Protein AF-A0A3M1ELR9-F1 (afdb_monomer_lite)

Sequence (101 aa):
MSNRRILIVLALLLMLGLLAACGGGAQPTPTSPPQATEAPAQPPAGFVCDDPIGCVDIGPDEPIRIGYALVISGPNETLGVDSRRGIEIAIDDRPEVLGHK

Secondary structure (DSSP, 8-state):
-HHHHHHHHHHHHHHHHHTTSSS-PPPPP--PPPP------PPPPPP----TT------TT-----------SSTTHHHHHHHHHHHHHHHHH---BTTB-

Structure (mmCIF, N/CA/C/O backbone):
data_AF-A0A3M1ELR9-F1
#
_entry.id   AF-A0A3M1ELR9-F1
#
loop_
_atom_site.group_PDB
_atom_site.id
_atom_site.type_symbol
_atom_site.label_atom_id
_atom_site.label_alt_id
_atom_site.label_comp_id
_atom_site.label_asym_id
_atom_site.label_entity_id
_atom_site.label_seq_id
_atom_site.pdbx_PDB_ins_code
_atom_site.Cartn_x
_atom_site.Cartn_y
_atom_site.Cartn_z
_atom_site.occupancy
_atom_site.B_iso_or_equiv
_atom_site.auth_seq_id
_atom_site.auth_comp_id
_atom_site.auth_asym_id
_atom_site.auth_atom_id
_atom_site.pdbx_PDB_model_num
ATOM 1 N N . MET A 1 1 ? 19.942 -52.850 -32.908 1.00 54.66 1 MET A N 1
ATOM 2 C CA . MET A 1 1 ? 18.812 -52.971 -31.950 1.00 54.66 1 MET A CA 1
ATOM 3 C C . MET A 1 1 ? 19.186 -52.627 -30.503 1.00 54.66 1 MET A C 1
ATOM 5 O O . MET A 1 1 ? 18.306 -52.140 -29.804 1.00 54.66 1 MET A O 1
ATOM 9 N N . SER A 1 2 ? 20.443 -52.794 -30.055 1.00 60.91 2 SER A N 1
ATOM 10 C CA . SER A 1 2 ? 20.861 -52.400 -28.691 1.00 60.91 2 SER A CA 1
ATOM 11 C C . SER A 1 2 ? 20.836 -50.893 -28.432 1.00 60.91 2 SER A C 1
ATOM 13 O O . SER A 1 2 ? 20.287 -50.498 -27.416 1.00 60.91 2 SER A O 1
ATOM 15 N N . ASN A 1 3 ? 21.308 -50.034 -29.345 1.00 59.53 3 ASN A N 1
ATOM 16 C CA . ASN A 1 3 ? 21.384 -48.586 -29.060 1.00 59.53 3 ASN A CA 1
ATOM 17 C C . ASN A 1 3 ? 20.015 -47.924 -28.863 1.00 59.53 3 ASN A C 1
ATOM 19 O O . ASN A 1 3 ? 19.858 -47.094 -27.978 1.00 59.53 3 ASN A O 1
ATOM 23 N N . ARG A 1 4 ? 18.993 -48.332 -29.627 1.00 72.12 4 ARG A N 1
ATOM 24 C CA . ARG A 1 4 ? 17.626 -47.812 -29.460 1.00 72.12 4 ARG A CA 1
ATOM 25 C C . ARG A 1 4 ? 16.992 -48.294 -28.151 1.00 72.12 4 ARG A C 1
ATOM 27 O O . ARG A 1 4 ? 16.268 -47.538 -27.522 1.00 72.12 4 ARG A O 1
ATOM 34 N N . ARG A 1 5 ? 17.305 -49.522 -27.716 1.00 78.31 5 ARG A N 1
ATOM 35 C CA . ARG A 1 5 ? 16.876 -50.057 -26.413 1.00 78.31 5 ARG A CA 1
ATOM 36 C C . ARG A 1 5 ? 17.601 -49.362 -25.256 1.00 78.31 5 ARG A C 1
ATOM 38 O O . ARG A 1 5 ? 16.952 -49.009 -24.285 1.00 78.31 5 ARG A O 1
ATOM 45 N N . ILE A 1 6 ? 18.899 -49.088 -25.399 1.00 83.44 6 ILE A N 1
ATOM 46 C CA . ILE A 1 6 ? 19.709 -48.344 -24.421 1.00 83.44 6 ILE A CA 1
ATOM 47 C C . ILE A 1 6 ? 19.191 -46.910 -24.263 1.00 83.44 6 ILE A C 1
ATOM 49 O O . ILE A 1 6 ? 19.014 -46.458 -23.139 1.00 83.44 6 ILE A O 1
ATOM 53 N N . LEU A 1 7 ? 18.867 -46.223 -25.365 1.00 82.94 7 LEU A N 1
ATOM 54 C CA . LEU A 1 7 ? 18.293 -44.871 -25.328 1.00 82.94 7 LEU A CA 1
ATOM 55 C C . LEU A 1 7 ? 16.917 -44.835 -24.646 1.00 82.94 7 LEU A C 1
ATOM 57 O O . LEU A 1 7 ? 16.642 -43.918 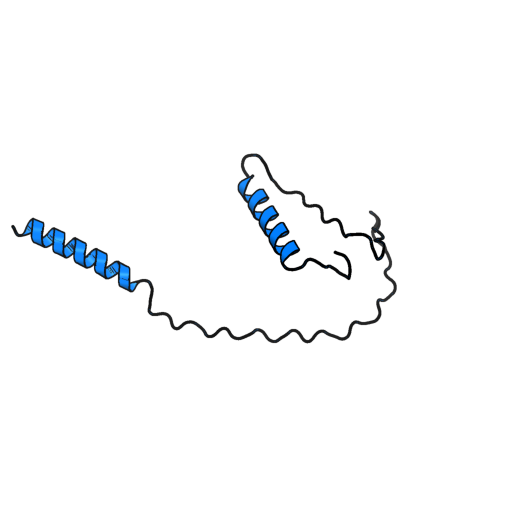-23.881 1.00 82.94 7 LEU A O 1
ATOM 61 N N . ILE A 1 8 ? 16.075 -45.848 -24.873 1.00 87.25 8 ILE A N 1
ATOM 62 C CA . ILE A 1 8 ? 14.765 -45.962 -24.213 1.00 87.25 8 ILE A CA 1
ATOM 63 C C . ILE A 1 8 ? 14.930 -46.227 -22.708 1.00 87.25 8 ILE A C 1
ATOM 65 O O . ILE A 1 8 ? 14.234 -45.611 -21.907 1.00 87.25 8 ILE A O 1
ATOM 69 N N . VAL A 1 9 ? 15.874 -47.087 -22.311 1.00 86.38 9 VAL A N 1
ATOM 70 C CA . VAL A 1 9 ? 16.170 -47.363 -20.893 1.00 86.38 9 VAL A CA 1
ATOM 71 C C . VAL A 1 9 ? 16.744 -46.126 -20.192 1.00 86.38 9 VAL A C 1
ATOM 73 O O . VAL A 1 9 ? 16.319 -45.814 -19.084 1.00 86.38 9 VAL A O 1
ATOM 76 N N . LEU A 1 10 ? 17.639 -45.375 -20.844 1.00 87.31 10 LEU A N 1
ATOM 77 C CA . LEU A 1 10 ? 18.169 -44.107 -20.324 1.00 87.31 10 LEU A CA 1
ATOM 78 C C . LEU A 1 10 ? 17.074 -43.050 -20.145 1.00 87.31 10 LEU A C 1
ATOM 80 O O . LEU A 1 10 ? 17.029 -42.398 -19.105 1.00 87.31 10 LEU A O 1
ATOM 84 N N . ALA A 1 11 ? 16.167 -42.912 -21.116 1.00 87.75 11 ALA A N 1
ATOM 85 C CA . ALA A 1 11 ? 15.042 -41.983 -21.022 1.00 87.75 11 ALA A CA 1
ATOM 86 C C . ALA A 1 11 ? 14.065 -42.365 -19.895 1.00 87.75 11 ALA A C 1
ATOM 88 O O . ALA A 1 11 ? 13.606 -41.492 -19.161 1.00 87.75 11 ALA A O 1
ATOM 89 N N . LEU A 1 12 ? 13.790 -43.663 -19.718 1.00 87.00 12 LEU A N 1
ATOM 90 C CA . LEU A 1 12 ? 12.949 -44.173 -18.629 1.00 87.00 12 LEU A CA 1
ATOM 91 C C . LEU A 1 12 ? 13.585 -43.949 -17.251 1.00 87.00 12 LEU A C 1
ATOM 93 O O . LEU A 1 12 ? 12.885 -43.535 -16.332 1.00 87.00 12 LEU A O 1
ATOM 97 N N . LEU A 1 13 ? 14.897 -44.163 -17.109 1.00 83.75 13 LEU A N 1
ATOM 98 C CA . LEU A 1 13 ? 15.622 -43.914 -15.856 1.00 83.75 13 LEU A CA 1
ATOM 99 C C . LEU A 1 13 ? 15.656 -42.423 -15.490 1.00 83.75 13 LEU A C 1
ATOM 101 O O . LEU A 1 13 ? 15.478 -42.081 -14.323 1.00 83.75 13 LEU A O 1
ATOM 105 N N . LEU A 1 14 ? 15.819 -41.537 -16.479 1.00 83.38 14 LEU A N 1
ATOM 106 C CA . LEU A 1 14 ? 15.729 -40.086 -16.283 1.00 83.38 14 LEU A CA 1
ATOM 107 C C . LEU A 1 14 ? 14.331 -39.666 -15.812 1.00 83.38 14 LEU A C 1
ATOM 109 O O . LEU A 1 14 ? 14.215 -38.947 -14.827 1.00 83.38 14 LEU A O 1
ATOM 113 N N . MET A 1 15 ? 13.273 -40.169 -16.453 1.00 78.75 15 MET A N 1
ATOM 114 C CA . MET A 1 15 ? 11.885 -39.899 -16.051 1.00 78.75 15 MET A CA 1
ATOM 115 C C . MET A 1 15 ? 11.571 -40.398 -14.631 1.00 78.75 15 MET A C 1
ATOM 117 O O . MET A 1 15 ? 10.927 -39.692 -13.859 1.00 78.75 15 MET A O 1
ATOM 121 N N . LEU A 1 16 ? 12.057 -41.588 -14.259 1.00 73.75 16 LEU A N 1
ATOM 122 C CA . LEU A 1 16 ? 11.835 -42.158 -12.925 1.00 73.75 16 LEU A CA 1
ATOM 123 C C . LEU A 1 16 ? 12.582 -41.383 -11.824 1.00 73.75 16 LEU A C 1
ATOM 125 O O . LEU A 1 16 ? 12.091 -41.290 -10.701 1.00 73.75 16 LEU A O 1
ATOM 129 N N . GLY A 1 17 ? 13.738 -40.793 -12.148 1.00 69.88 17 GLY A N 1
ATOM 130 C CA . GLY A 1 17 ? 14.509 -39.953 -11.228 1.00 69.88 17 GLY A CA 1
ATOM 131 C C . GLY A 1 17 ? 13.830 -38.623 -10.879 1.00 69.88 17 GLY A C 1
ATOM 132 O O . GLY A 1 17 ? 13.976 -38.150 -9.753 1.00 69.88 17 GLY A O 1
ATOM 133 N N . LEU A 1 18 ? 13.039 -38.042 -11.792 1.00 65.69 18 LEU A N 1
ATOM 134 C CA . LEU A 1 18 ? 12.328 -36.783 -11.531 1.00 65.69 18 LEU A CA 1
ATOM 135 C C . LEU A 1 18 ? 11.165 -36.933 -10.531 1.00 65.69 18 LEU A C 1
ATOM 137 O O . LEU A 1 18 ? 10.832 -35.961 -9.857 1.00 65.69 18 LEU A O 1
ATOM 141 N N . LEU A 1 19 ? 10.576 -38.127 -10.375 1.00 58.88 19 LEU A N 1
ATOM 142 C CA . LEU A 1 19 ? 9.481 -38.351 -9.414 1.00 58.88 19 LEU A CA 1
ATOM 143 C C . LEU A 1 19 ? 9.952 -38.480 -7.952 1.00 58.88 19 LEU A C 1
ATOM 145 O O . LEU A 1 19 ? 9.133 -38.376 -7.043 1.00 58.88 19 LEU A O 1
ATOM 149 N N . ALA A 1 20 ? 11.249 -38.681 -7.699 1.00 56.72 20 ALA A N 1
ATOM 150 C CA . ALA A 1 20 ? 11.783 -38.852 -6.343 1.00 56.72 20 ALA A CA 1
ATOM 151 C C . ALA A 1 20 ? 12.153 -37.527 -5.641 1.00 56.72 20 ALA A C 1
ATOM 153 O O . ALA A 1 20 ? 12.491 -37.536 -4.458 1.00 56.72 20 ALA A O 1
ATOM 154 N N . ALA A 1 21 ? 12.094 -36.388 -6.342 1.00 57.00 21 ALA A N 1
ATOM 155 C CA . ALA A 1 21 ? 12.562 -35.098 -5.822 1.00 57.00 21 ALA A CA 1
ATOM 156 C C . ALA A 1 21 ? 11.492 -34.276 -5.072 1.00 57.00 21 ALA A C 1
ATOM 158 O O . ALA A 1 21 ? 11.821 -33.257 -4.469 1.00 57.00 21 ALA A O 1
ATOM 159 N N . CYS A 1 22 ? 10.226 -34.704 -5.054 1.00 60.75 22 CYS A N 1
ATOM 160 C CA . CYS A 1 22 ? 9.167 -34.070 -4.261 1.00 60.75 22 CYS A CA 1
ATOM 161 C C . CYS A 1 22 ? 8.253 -35.138 -3.655 1.00 60.75 22 CYS A C 1
ATOM 163 O O . CYS A 1 22 ? 7.338 -35.610 -4.320 1.00 60.75 22 CYS A O 1
ATOM 165 N N . GLY A 1 23 ? 8.475 -35.528 -2.395 1.00 59.97 23 GLY A N 1
ATOM 166 C CA . GLY A 1 23 ? 7.485 -36.377 -1.718 1.00 59.97 23 GLY A CA 1
ATOM 167 C C . GLY A 1 23 ? 7.827 -36.998 -0.364 1.00 59.97 23 GLY A C 1
ATOM 168 O O . GLY A 1 23 ? 7.015 -37.765 0.134 1.00 59.97 23 GLY A O 1
ATOM 169 N N . GLY A 1 24 ? 8.986 -36.714 0.243 1.00 56.28 24 GLY A N 1
ATOM 170 C CA . GLY A 1 24 ? 9.425 -37.401 1.473 1.00 56.28 24 GLY A CA 1
ATOM 171 C C . GLY A 1 24 ? 9.744 -36.511 2.675 1.00 56.28 24 GLY A C 1
ATOM 172 O O . GLY A 1 24 ? 10.351 -36.990 3.628 1.00 56.28 24 GLY A O 1
ATOM 173 N N . GLY A 1 25 ? 9.397 -35.224 2.642 1.00 55.41 25 GLY A N 1
ATOM 174 C CA . GLY A 1 25 ? 9.563 -34.344 3.798 1.00 55.41 25 GLY A CA 1
ATOM 175 C C . GLY A 1 25 ? 8.345 -34.447 4.705 1.00 55.41 25 GLY A C 1
ATOM 176 O O . GLY A 1 25 ? 7.246 -34.107 4.277 1.00 55.41 25 GLY A O 1
ATOM 177 N N . ALA A 1 26 ? 8.526 -34.907 5.944 1.00 59.91 26 ALA A N 1
ATOM 178 C CA . ALA A 1 26 ? 7.517 -34.735 6.981 1.00 59.91 26 ALA A CA 1
ATOM 179 C C . ALA A 1 26 ? 7.158 -33.247 7.049 1.00 59.91 26 ALA A C 1
ATOM 181 O O . ALA A 1 26 ? 8.023 -32.405 7.294 1.00 59.91 26 ALA A O 1
ATOM 182 N N . GLN A 1 27 ? 5.897 -32.930 6.770 1.00 58.00 27 GLN A N 1
ATOM 183 C CA . GLN A 1 27 ? 5.394 -31.571 6.853 1.00 58.00 27 GLN A CA 1
ATOM 184 C C . GLN A 1 27 ? 5.521 -31.136 8.319 1.00 58.00 27 GLN A C 1
ATOM 186 O O . GLN A 1 27 ? 4.924 -31.792 9.177 1.00 58.00 27 GLN A O 1
ATOM 191 N N . PRO A 1 28 ? 6.325 -30.107 8.647 1.00 64.25 28 PRO A N 1
ATOM 192 C CA . PRO A 1 28 ? 6.377 -29.613 10.010 1.00 64.25 28 PRO A CA 1
ATOM 193 C C . PRO A 1 28 ? 4.968 -29.159 10.379 1.00 64.25 28 PRO A C 1
ATOM 195 O O . PRO A 1 28 ? 4.360 -28.345 9.682 1.00 64.25 28 PRO A O 1
ATOM 198 N N . THR A 1 29 ? 4.424 -29.743 11.443 1.00 64.62 29 THR A N 1
ATOM 199 C CA . THR A 1 29 ? 3.160 -29.313 12.029 1.00 64.62 29 THR A CA 1
ATOM 200 C C . THR A 1 29 ? 3.288 -27.818 12.319 1.00 64.62 29 THR A C 1
ATOM 202 O O . THR A 1 29 ? 4.235 -27.436 13.012 1.00 64.62 29 THR A O 1
ATOM 205 N N . PRO A 1 30 ? 2.409 -26.954 11.785 1.00 65.62 30 PRO A N 1
ATOM 206 C CA . PRO A 1 30 ? 2.476 -25.534 12.077 1.00 65.62 30 PRO A CA 1
ATOM 207 C C . PRO A 1 30 ? 2.230 -25.338 13.575 1.00 65.62 30 PRO A C 1
ATOM 209 O O . PRO A 1 30 ? 1.111 -25.480 14.065 1.00 65.62 30 PRO A O 1
ATOM 212 N N . THR A 1 31 ? 3.297 -25.047 14.318 1.00 71.62 31 THR A N 1
ATOM 213 C CA . THR A 1 31 ? 3.194 -24.537 15.682 1.00 71.62 31 THR A CA 1
ATOM 214 C C . THR A 1 31 ? 2.550 -23.167 15.579 1.00 71.62 31 THR A C 1
ATOM 216 O O . THR A 1 31 ? 3.150 -22.237 15.040 1.00 71.62 31 THR A O 1
ATOM 219 N N . SER A 1 32 ? 1.312 -23.051 16.058 1.00 74.31 32 SER A N 1
ATOM 220 C CA . SER A 1 32 ? 0.642 -21.760 16.163 1.00 74.31 32 SER A CA 1
ATOM 221 C C . SER A 1 32 ? 1.523 -20.830 17.009 1.00 74.31 32 SER A C 1
ATOM 223 O O . SER A 1 32 ? 1.892 -21.222 18.122 1.00 74.31 32 SER A O 1
ATOM 225 N N . PRO A 1 33 ? 1.885 -19.630 16.517 1.00 75.12 33 PRO A N 1
ATOM 226 C CA . PRO A 1 33 ? 2.563 -18.637 17.335 1.00 75.12 33 PRO A CA 1
ATOM 227 C C . PRO A 1 33 ? 1.746 -18.386 18.608 1.00 75.12 33 PRO A C 1
ATOM 229 O O . PRO A 1 33 ? 0.510 -18.421 18.540 1.00 75.12 33 PRO A O 1
ATOM 232 N N . PRO A 1 34 ? 2.393 -18.140 19.761 1.00 70.00 34 PRO A N 1
ATOM 233 C CA . PRO A 1 34 ? 1.675 -17.674 20.936 1.00 70.00 34 PRO A CA 1
ATOM 234 C C . PRO A 1 34 ? 0.863 -16.438 20.542 1.00 70.00 34 PRO A C 1
ATOM 236 O O . PRO A 1 34 ? 1.401 -15.492 19.964 1.00 70.00 34 PRO A O 1
ATOM 239 N N . GLN A 1 35 ? -0.444 -16.481 20.805 1.00 64.81 35 GLN A N 1
ATOM 240 C CA . GLN A 1 35 ? -1.307 -15.321 20.634 1.00 64.81 35 GLN A CA 1
ATOM 241 C C . GLN A 1 35 ? -0.714 -14.186 21.464 1.00 64.81 35 GLN A C 1
ATOM 243 O O . GLN A 1 35 ? -0.438 -14.361 22.653 1.00 64.81 35 GLN A O 1
ATOM 248 N N . ALA A 1 36 ? -0.464 -13.047 20.820 1.00 69.94 36 ALA A N 1
ATOM 249 C CA . ALA A 1 36 ? -0.061 -11.849 21.525 1.00 69.94 36 ALA A CA 1
ATOM 250 C C . ALA A 1 36 ? -1.203 -11.476 22.474 1.00 69.94 36 ALA A C 1
ATOM 252 O O . ALA A 1 36 ? -2.281 -11.086 22.030 1.00 69.94 36 ALA A O 1
ATOM 253 N N . THR A 1 37 ? -0.982 -11.653 23.775 1.00 70.94 37 THR A N 1
ATOM 254 C CA . THR A 1 37 ? -1.858 -11.097 24.801 1.00 70.94 37 THR A CA 1
ATOM 255 C C . THR A 1 37 ? -1.828 -9.587 24.635 1.00 70.94 37 THR A C 1
ATOM 257 O O . THR A 1 37 ? -0.804 -8.952 24.887 1.00 70.94 37 THR A O 1
ATOM 260 N N . GLU A 1 38 ? -2.935 -9.027 24.160 1.00 65.38 38 GLU A N 1
ATOM 261 C CA . GLU A 1 38 ? -3.105 -7.590 24.009 1.00 65.38 38 GLU A CA 1
ATOM 262 C C . GLU A 1 38 ? -3.021 -6.953 25.402 1.00 65.38 38 GLU A C 1
ATOM 264 O O . GLU A 1 38 ? -3.799 -7.269 26.308 1.00 65.38 38 GLU A O 1
ATOM 269 N N . ALA A 1 39 ? -1.990 -6.133 25.610 1.00 75.50 39 ALA A N 1
ATOM 270 C CA . ALA A 1 39 ? -1.821 -5.404 26.854 1.00 75.50 39 ALA A CA 1
ATOM 271 C C . ALA A 1 39 ? -2.993 -4.419 27.017 1.00 75.50 39 ALA A C 1
ATOM 273 O O . ALA A 1 39 ? -3.445 -3.860 26.015 1.00 75.50 39 ALA A O 1
ATOM 274 N N . PRO A 1 40 ? -3.481 -4.175 28.249 1.00 61.16 40 PRO A N 1
ATOM 275 C CA . PRO A 1 40 ? -4.543 -3.207 28.480 1.00 61.16 40 PRO A CA 1
ATOM 276 C C . PRO A 1 40 ? -4.170 -1.86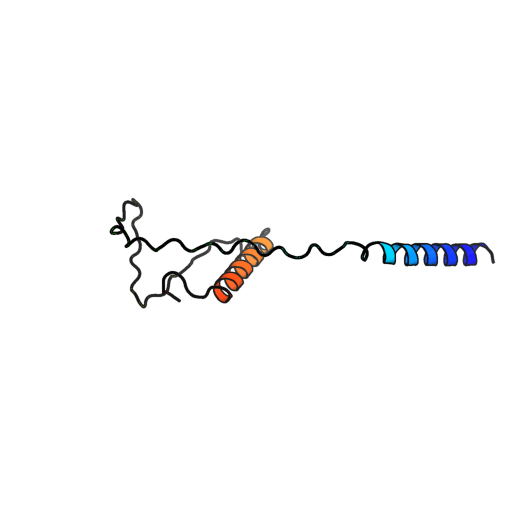7 27.848 1.00 61.16 40 PRO A C 1
ATOM 278 O O . PRO A 1 40 ? -3.119 -1.308 28.171 1.00 61.16 40 PRO A O 1
ATOM 281 N N . ALA A 1 41 ? -5.024 -1.368 26.954 1.00 64.56 41 ALA A N 1
ATOM 282 C CA . ALA A 1 41 ? -4.864 -0.051 26.363 1.00 64.56 41 ALA A CA 1
ATOM 283 C C . ALA A 1 41 ? -4.796 0.982 27.497 1.00 64.56 41 ALA A C 1
ATOM 285 O O . ALA A 1 41 ? -5.780 1.215 28.206 1.00 64.56 41 ALA A O 1
ATOM 286 N N . GLN A 1 42 ? -3.615 1.563 27.718 1.00 63.84 42 GLN A N 1
ATOM 287 C CA . GLN A 1 42 ? -3.494 2.707 28.610 1.00 63.84 42 GLN A CA 1
ATOM 288 C C . GLN A 1 42 ? -4.313 3.856 28.010 1.00 63.84 42 GLN A C 1
ATOM 290 O O . GLN A 1 42 ? -4.247 4.060 26.794 1.00 63.84 42 GLN A O 1
ATOM 295 N N . PRO A 1 43 ? -5.078 4.605 28.828 1.00 58.25 43 PRO A N 1
ATOM 296 C CA . PRO A 1 43 ? -5.742 5.815 28.364 1.00 58.25 43 PRO A CA 1
ATOM 297 C C . PRO A 1 43 ? -4.703 6.679 27.651 1.00 58.25 43 PRO A C 1
ATOM 299 O O . PRO A 1 43 ? -3.613 6.854 28.212 1.00 58.25 43 PRO A O 1
ATOM 302 N N . PRO A 1 44 ? -4.985 7.175 26.435 1.00 63.88 44 PRO A N 1
ATOM 303 C CA . PRO A 1 44 ? -4.005 7.955 25.707 1.00 63.88 44 PRO A CA 1
ATOM 304 C C . PRO A 1 44 ? -3.602 9.134 26.590 1.00 63.88 44 PRO A C 1
ATOM 306 O O . PRO A 1 44 ? -4.439 9.946 26.992 1.00 63.88 44 PRO A O 1
ATOM 309 N N . ALA A 1 45 ? -2.311 9.215 26.922 1.00 70.44 45 ALA A N 1
ATOM 310 C CA . ALA A 1 45 ? -1.734 10.498 27.277 1.00 70.44 45 ALA A CA 1
ATOM 311 C C . ALA A 1 45 ? -2.108 11.455 26.138 1.00 70.44 45 ALA A C 1
ATOM 313 O O . ALA A 1 45 ? -2.045 11.052 24.975 1.00 70.44 45 ALA A O 1
ATOM 314 N N . GLY A 1 46 ? -2.579 12.664 26.460 1.00 73.25 46 GLY A N 1
ATOM 315 C CA . GLY A 1 46 ? -3.000 13.620 25.436 1.00 73.25 46 GLY A CA 1
ATOM 316 C C . GLY A 1 46 ? -1.926 13.720 24.355 1.00 73.25 46 GLY A C 1
ATOM 317 O O . GLY A 1 46 ? -0.765 13.966 24.676 1.00 73.25 46 GLY A O 1
ATOM 318 N N . PHE A 1 47 ? -2.295 13.436 23.106 1.00 82.94 47 PHE A N 1
ATOM 319 C CA . PHE A 1 47 ? -1.362 13.491 21.988 1.00 82.94 47 PHE A CA 1
ATOM 320 C C . PHE A 1 47 ? -0.848 14.928 21.851 1.00 82.94 47 PHE A C 1
ATOM 322 O O . PHE A 1 47 ? -1.644 15.863 21.752 1.00 82.94 47 PHE A O 1
ATOM 329 N N . VAL A 1 48 ? 0.473 15.104 21.876 1.00 89.44 48 VAL A N 1
ATOM 330 C CA . VAL A 1 48 ? 1.125 16.392 21.628 1.00 89.44 48 VAL A CA 1
ATOM 331 C C . VAL A 1 48 ? 1.781 16.316 20.257 1.00 89.44 48 VAL A C 1
ATOM 333 O O . VAL A 1 48 ? 2.595 15.432 20.000 1.00 89.44 48 VAL A O 1
ATOM 336 N N . CYS A 1 49 ? 1.404 17.234 19.370 1.00 90.12 49 CYS A N 1
ATOM 337 C CA . CYS A 1 49 ? 2.044 17.367 18.073 1.00 90.12 49 CYS A CA 1
ATOM 338 C C . CYS A 1 49 ? 3.303 18.234 18.195 1.00 90.12 49 CYS A C 1
ATOM 340 O O . CYS A 1 49 ? 3.213 19.459 18.158 1.00 90.12 49 CYS A O 1
ATOM 342 N N . ASP A 1 50 ? 4.466 17.598 18.319 1.00 94.12 50 ASP A N 1
ATOM 343 C CA . ASP A 1 50 ? 5.766 18.285 18.369 1.00 94.12 50 ASP A CA 1
ATOM 344 C C . ASP A 1 50 ? 6.499 18.293 17.008 1.00 94.12 50 ASP A C 1
ATOM 346 O O . ASP A 1 50 ? 7.660 18.697 16.925 1.00 94.12 50 ASP A O 1
ATOM 350 N N . ASP A 1 51 ? 5.852 17.833 15.930 1.00 92.62 51 ASP A N 1
ATOM 351 C CA . ASP A 1 51 ? 6.477 17.732 14.607 1.00 92.62 51 ASP A CA 1
ATOM 352 C C . ASP A 1 51 ? 6.586 19.116 13.924 1.00 92.62 51 ASP A C 1
ATOM 354 O O . ASP A 1 51 ? 5.562 19.775 13.719 1.00 92.62 51 ASP A O 1
ATOM 358 N N . PRO A 1 52 ? 7.791 19.568 13.511 1.00 95.25 52 PRO A N 1
ATOM 359 C CA . PRO A 1 52 ? 7.976 20.844 12.813 1.00 95.25 52 PRO A CA 1
ATOM 360 C C . PRO A 1 52 ? 7.240 20.967 11.469 1.00 95.25 52 PRO A C 1
ATOM 362 O O . PRO A 1 52 ? 7.012 22.084 11.004 1.00 95.25 52 PRO A O 1
ATOM 365 N N . ILE A 1 53 ? 6.911 19.846 10.820 1.00 94.62 53 ILE A N 1
ATOM 366 C CA . ILE A 1 53 ? 6.134 19.783 9.571 1.00 94.62 53 ILE A CA 1
ATOM 367 C C . ILE A 1 53 ? 4.628 19.912 9.866 1.00 94.62 53 ILE A C 1
ATOM 369 O O . ILE A 1 53 ? 3.860 20.321 8.992 1.00 94.62 53 ILE A O 1
ATOM 373 N N . GLY A 1 54 ? 4.219 19.644 11.108 1.00 92.69 54 GLY A N 1
ATOM 374 C CA . GLY A 1 54 ? 2.838 19.665 11.574 1.00 92.69 54 GLY A CA 1
ATOM 375 C C . GLY A 1 54 ? 2.182 18.284 11.562 1.00 92.69 54 GLY A C 1
ATOM 376 O O . GLY A 1 54 ? 2.653 17.346 10.921 1.00 92.69 54 GLY A O 1
ATOM 377 N N . CYS A 1 55 ? 1.066 18.169 12.280 1.00 91.75 55 CYS A N 1
ATOM 378 C CA . CYS A 1 55 ? 0.240 16.964 12.315 1.00 91.75 55 CYS A CA 1
ATOM 379 C C . CYS A 1 55 ? -1.051 17.168 11.527 1.00 91.75 55 CYS A C 1
ATOM 381 O O . CYS A 1 55 ? -1.471 18.294 11.259 1.00 91.75 55 CYS A O 1
ATOM 383 N N . VAL A 1 56 ? -1.676 16.052 11.166 1.00 89.50 56 VAL A N 1
ATOM 384 C CA . VAL A 1 56 ? -2.979 16.029 10.506 1.00 89.50 56 VAL A CA 1
ATOM 385 C C . VAL A 1 56 ? -4.020 15.609 11.531 1.00 89.50 56 VAL A C 1
ATOM 387 O O . VAL A 1 56 ? -3.922 14.519 12.092 1.00 89.50 56 VAL 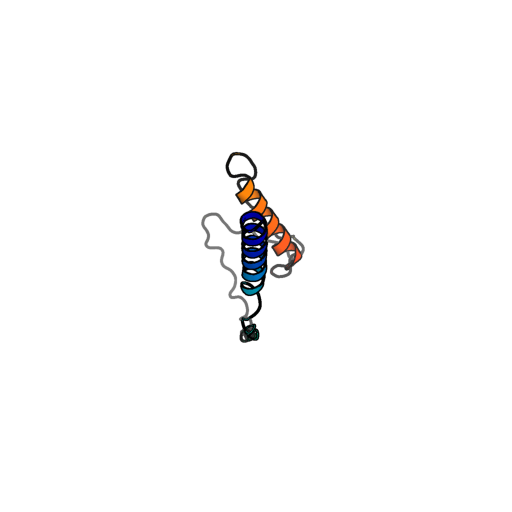A O 1
ATOM 390 N N . ASP A 1 57 ? -5.018 16.461 11.744 1.00 88.88 57 ASP A N 1
ATOM 391 C CA . ASP A 1 57 ? -6.226 16.091 12.473 1.00 88.88 57 ASP A CA 1
ATOM 392 C C . ASP A 1 57 ? -7.179 15.374 11.514 1.00 88.88 57 ASP A C 1
ATOM 394 O O . ASP A 1 57 ? -7.463 15.875 10.424 1.00 88.88 57 ASP A O 1
ATOM 398 N N . ILE A 1 58 ? -7.655 14.195 11.916 1.00 90.25 58 ILE A N 1
ATOM 399 C CA . ILE A 1 58 ? -8.605 13.384 11.149 1.00 90.25 58 ILE A CA 1
ATOM 400 C C . ILE A 1 58 ? -9.892 13.304 11.961 1.00 90.25 58 ILE A C 1
ATOM 402 O O . ILE A 1 58 ? -9.887 12.845 13.107 1.00 90.25 58 ILE A O 1
ATOM 406 N N . GLY A 1 59 ? -10.992 13.787 11.386 1.00 90.25 59 GLY A N 1
ATOM 407 C CA . GLY A 1 59 ? -12.301 13.725 12.032 1.00 90.25 59 GLY A CA 1
ATOM 408 C C . GLY A 1 59 ? -12.787 12.280 12.238 1.00 90.25 59 GLY A C 1
ATOM 409 O O . GLY A 1 59 ? -12.371 11.383 11.508 1.00 90.25 59 GLY A O 1
ATOM 410 N N . PRO A 1 60 ? -13.708 12.031 13.189 1.00 86.81 60 PRO A N 1
ATOM 411 C CA . PRO A 1 60 ? -14.172 10.679 13.531 1.00 86.81 60 PRO A CA 1
ATOM 412 C C . PRO A 1 60 ? -14.804 9.912 12.358 1.00 86.81 60 PRO A C 1
ATOM 414 O O . PRO A 1 60 ? -14.718 8.692 12.318 1.00 86.81 60 PRO A O 1
ATOM 417 N N . ASP A 1 61 ? -15.397 10.621 11.394 1.00 86.69 61 ASP A N 1
ATOM 418 C CA . ASP A 1 61 ? -16.015 10.038 10.195 1.00 86.69 61 ASP A CA 1
ATOM 419 C C . ASP A 1 61 ? -15.185 10.289 8.920 1.00 86.69 61 ASP A C 1
ATOM 421 O O . ASP A 1 61 ? -15.630 10.000 7.806 1.00 86.69 61 ASP A O 1
ATOM 425 N N . GLU A 1 62 ? -13.989 10.873 9.052 1.00 93.25 62 GLU A N 1
ATOM 426 C CA . GLU A 1 62 ? -13.117 11.141 7.912 1.00 93.25 62 GLU A CA 1
ATOM 427 C C . GLU A 1 62 ? -12.244 9.919 7.595 1.00 93.25 62 GLU A C 1
ATOM 429 O O . GLU A 1 62 ? -11.667 9.317 8.506 1.00 93.25 62 GLU A O 1
ATOM 434 N N . PRO A 1 63 ? -12.107 9.547 6.309 1.00 91.56 63 PRO A N 1
ATOM 435 C CA . PRO A 1 63 ? -11.258 8.432 5.921 1.00 91.56 63 PRO A CA 1
ATOM 436 C C . PRO A 1 63 ? -9.778 8.807 6.028 1.00 91.56 63 PRO A C 1
ATOM 438 O O . PRO A 1 63 ? -9.367 9.921 5.673 1.00 91.56 63 PRO A O 1
ATOM 441 N N . ILE A 1 64 ? -8.948 7.836 6.407 1.00 91.88 64 ILE A N 1
ATOM 442 C CA . ILE A 1 64 ? -7.491 7.982 6.365 1.00 91.88 64 ILE A CA 1
ATOM 443 C C . ILE A 1 64 ? -7.025 7.784 4.919 1.00 91.88 64 ILE A C 1
ATOM 445 O O . ILE A 1 64 ? -7.112 6.696 4.353 1.00 91.88 64 ILE A O 1
ATOM 449 N N . ARG A 1 65 ? -6.485 8.839 4.301 1.00 90.38 65 ARG A N 1
ATOM 450 C CA . ARG A 1 65 ? -5.933 8.758 2.941 1.00 90.38 65 ARG A CA 1
ATOM 451 C C . ARG A 1 65 ? -4.465 8.342 2.970 1.00 90.38 65 ARG A C 1
ATOM 453 O O . ARG A 1 65 ? -3.599 9.146 3.307 1.00 90.38 65 ARG A O 1
ATOM 460 N N . ILE A 1 66 ? -4.182 7.112 2.546 1.00 89.00 66 ILE A N 1
ATOM 461 C CA . ILE A 1 66 ? -2.816 6.587 2.430 1.00 89.00 66 ILE A CA 1
ATOM 462 C C . ILE A 1 66 ? -2.300 6.816 1.005 1.00 89.00 66 ILE A C 1
ATOM 464 O O . ILE A 1 66 ? -2.738 6.172 0.053 1.00 89.00 66 ILE A O 1
ATOM 468 N N . GLY A 1 67 ? -1.359 7.748 0.853 1.00 92.12 67 GLY A N 1
ATOM 469 C CA . GLY A 1 67 ? -0.638 7.965 -0.402 1.00 92.12 67 GLY A CA 1
ATOM 470 C C . GLY A 1 67 ? 0.609 7.085 -0.495 1.00 92.12 67 GLY A C 1
ATOM 471 O O . GLY A 1 67 ? 1.325 6.919 0.489 1.00 92.12 67 GLY A O 1
ATOM 472 N N . TYR A 1 68 ? 0.909 6.567 -1.687 1.00 93.88 68 TYR A N 1
ATOM 473 C CA . TYR A 1 68 ? 2.171 5.882 -1.974 1.00 93.88 68 TYR A CA 1
ATOM 474 C C . TYR A 1 68 ? 2.909 6.553 -3.136 1.00 93.88 68 TYR A C 1
ATOM 476 O O . TYR A 1 68 ? 2.301 7.050 -4.083 1.00 93.88 68 TYR A O 1
ATOM 484 N N . ALA A 1 69 ? 4.240 6.528 -3.082 1.00 96.44 69 ALA A N 1
ATOM 485 C CA . ALA A 1 69 ? 5.114 7.006 -4.148 1.00 96.44 69 ALA A CA 1
ATOM 486 C C . ALA A 1 69 ? 5.917 5.823 -4.700 1.00 96.44 69 ALA A C 1
ATOM 488 O O . ALA A 1 69 ? 6.975 5.472 -4.183 1.00 96.44 69 ALA A O 1
ATOM 489 N N . LEU A 1 70 ? 5.374 5.172 -5.730 1.00 97.50 70 LEU A N 1
ATOM 490 C CA . LEU A 1 70 ? 5.930 3.951 -6.313 1.00 97.50 70 LEU A CA 1
ATOM 491 C C . LEU A 1 70 ? 6.336 4.166 -7.772 1.00 97.50 70 LEU A C 1
ATOM 493 O O . LEU A 1 70 ? 5.759 4.989 -8.484 1.00 97.50 70 LEU A O 1
ATOM 497 N N . VAL A 1 71 ? 7.311 3.383 -8.238 1.00 97.69 71 VAL A N 1
ATOM 498 C CA . VAL A 1 71 ? 7.779 3.426 -9.630 1.00 97.69 71 VAL A CA 1
ATOM 499 C C . VAL A 1 71 ? 6.823 2.630 -10.514 1.00 97.69 71 VAL A C 1
ATOM 501 O O . VAL A 1 71 ? 7.032 1.452 -10.770 1.00 97.69 71 VAL A O 1
ATOM 504 N N . ILE A 1 72 ? 5.747 3.270 -10.958 1.00 96.88 72 ILE A N 1
ATOM 505 C CA . ILE A 1 72 ? 4.674 2.635 -11.747 1.00 96.88 72 ILE A CA 1
ATOM 506 C C . ILE A 1 72 ? 4.870 2.743 -13.267 1.00 96.88 72 ILE A C 1
ATOM 508 O O . ILE A 1 72 ? 3.955 2.452 -14.029 1.00 96.88 72 ILE A O 1
ATOM 512 N N . SER A 1 73 ? 6.040 3.200 -13.714 1.00 97.06 73 SER A N 1
ATOM 513 C CA . SER A 1 73 ? 6.383 3.331 -15.132 1.00 97.06 73 SER A CA 1
ATOM 514 C C . SER A 1 73 ? 7.896 3.329 -15.334 1.00 97.06 73 SER A C 1
ATOM 516 O O . SER A 1 73 ? 8.642 3.747 -14.443 1.00 97.06 73 SER A O 1
ATOM 518 N N . GLY A 1 74 ? 8.347 2.949 -16.529 1.00 97.31 74 GLY A N 1
ATOM 519 C CA . GLY A 1 74 ? 9.764 2.946 -16.897 1.00 97.31 74 GLY A CA 1
ATOM 520 C C . GLY A 1 74 ? 10.472 1.638 -16.523 1.00 97.31 74 GLY A C 1
ATOM 521 O O . GLY A 1 74 ? 9.815 0.630 -16.277 1.00 97.31 74 GLY A O 1
ATOM 522 N N . PRO A 1 75 ? 11.816 1.617 -16.476 1.00 98.25 75 PRO A N 1
ATOM 523 C CA . PRO A 1 75 ? 12.576 0.366 -16.370 1.00 98.25 75 PRO A CA 1
ATOM 524 C C . PRO A 1 75 ? 12.272 -0.492 -15.130 1.00 98.25 75 PRO A C 1
ATOM 526 O O . PRO A 1 75 ? 12.460 -1.702 -15.176 1.00 98.25 75 PRO A O 1
ATOM 529 N N . ASN A 1 76 ? 11.784 0.120 -14.044 1.00 97.81 76 ASN A N 1
ATOM 530 C CA . ASN A 1 76 ? 11.491 -0.553 -12.773 1.00 97.81 76 ASN A CA 1
ATOM 531 C C . ASN A 1 76 ? 9.983 -0.685 -12.486 1.00 97.81 76 ASN A C 1
ATOM 533 O O . ASN A 1 76 ? 9.603 -0.921 -11.340 1.00 97.81 76 ASN A O 1
ATOM 537 N N . GLU A 1 77 ? 9.127 -0.524 -13.500 1.00 98.44 77 GLU A N 1
ATOM 538 C CA . GLU A 1 77 ? 7.662 -0.574 -13.363 1.00 98.44 77 GLU A CA 1
ATOM 539 C C . GLU A 1 77 ? 7.171 -1.822 -12.620 1.00 98.44 77 GLU A C 1
ATOM 541 O O . GLU A 1 77 ? 6.263 -1.742 -11.793 1.00 98.44 77 GLU A O 1
ATOM 546 N N . THR A 1 78 ? 7.796 -2.973 -12.877 1.00 98.31 78 THR A N 1
ATOM 547 C CA . THR A 1 78 ? 7.389 -4.247 -12.275 1.00 98.31 78 THR A CA 1
ATOM 548 C C . THR A 1 78 ? 7.426 -4.209 -10.749 1.00 98.31 78 THR A C 1
ATOM 550 O O . THR A 1 78 ? 6.518 -4.744 -10.120 1.00 98.31 78 THR A O 1
ATOM 553 N N . LEU A 1 79 ? 8.405 -3.523 -10.149 1.00 97.81 79 LEU A N 1
ATOM 554 C CA . LEU A 1 79 ? 8.535 -3.393 -8.695 1.00 97.81 79 LEU A CA 1
ATOM 555 C C . LEU A 1 79 ? 7.438 -2.504 -8.099 1.00 97.81 79 LEU A C 1
ATOM 557 O O . LEU A 1 79 ? 6.887 -2.815 -7.042 1.00 97.81 79 LEU A O 1
ATOM 561 N N . GLY A 1 80 ? 7.109 -1.395 -8.767 1.00 98.12 80 GLY A N 1
ATOM 562 C CA . GLY A 1 80 ? 6.058 -0.494 -8.297 1.00 98.12 80 GLY A CA 1
ATOM 563 C C . GLY A 1 80 ? 4.665 -1.091 -8.454 1.00 98.12 80 GLY A C 1
ATOM 564 O O . GLY A 1 80 ? 3.835 -0.936 -7.561 1.00 98.12 80 GLY A O 1
ATOM 565 N N . VAL A 1 81 ? 4.411 -1.815 -9.547 1.00 98.06 81 VAL A N 1
ATOM 566 C CA . VAL A 1 81 ? 3.147 -2.540 -9.742 1.00 98.06 81 VAL A CA 1
ATOM 567 C C . VAL A 1 81 ? 2.987 -3.653 -8.707 1.00 98.06 81 VAL A C 1
ATOM 569 O O . VAL A 1 81 ? 1.898 -3.795 -8.153 1.00 98.06 81 VAL A O 1
ATOM 572 N N . ASP A 1 82 ? 4.050 -4.409 -8.421 1.00 98.31 82 ASP A N 1
ATOM 573 C CA . ASP A 1 82 ? 4.044 -5.443 -7.379 1.00 98.31 82 ASP A CA 1
ATOM 574 C C . ASP A 1 82 ? 3.742 -4.845 -5.994 1.00 98.31 82 ASP A C 1
ATOM 576 O O . ASP A 1 82 ? 2.803 -5.262 -5.316 1.00 98.31 82 ASP A O 1
ATOM 580 N N . SER A 1 83 ? 4.441 -3.764 -5.639 1.00 98.06 83 SER A N 1
ATOM 581 C CA . SER A 1 83 ? 4.237 -3.053 -4.371 1.00 98.06 83 SER A CA 1
ATOM 582 C C . SER A 1 83 ? 2.819 -2.485 -4.238 1.00 98.06 83 SER A C 1
ATOM 584 O O . SER A 1 83 ? 2.204 -2.616 -3.182 1.00 98.06 83 SER A O 1
ATOM 586 N N . ARG A 1 84 ? 2.260 -1.893 -5.307 1.00 97.44 84 ARG A N 1
ATOM 587 C CA . ARG A 1 84 ? 0.880 -1.378 -5.308 1.00 97.44 84 ARG A CA 1
ATOM 588 C C . ARG A 1 84 ? -0.130 -2.492 -5.048 1.00 97.44 84 ARG A C 1
ATOM 590 O O . ARG A 1 84 ? -1.017 -2.314 -4.223 1.00 97.44 84 ARG A O 1
ATOM 597 N N . ARG A 1 85 ? 0.015 -3.636 -5.719 1.00 97.75 85 ARG A N 1
ATOM 598 C CA . ARG A 1 85 ? -0.879 -4.785 -5.511 1.00 97.75 85 ARG A CA 1
ATOM 599 C C . ARG A 1 85 ? -0.798 -5.305 -4.081 1.00 97.75 85 ARG A C 1
ATOM 601 O O . ARG A 1 85 ? -1.825 -5.630 -3.502 1.00 97.75 85 ARG A O 1
ATOM 608 N N . GLY A 1 86 ? 0.400 -5.340 -3.495 1.00 97.69 86 GLY A N 1
ATOM 609 C CA . GLY A 1 86 ? 0.572 -5.682 -2.082 1.00 97.69 86 GLY A CA 1
ATOM 610 C C . GLY A 1 86 ? -0.179 -4.728 -1.148 1.00 97.69 86 GLY A C 1
ATOM 611 O O . GLY A 1 86 ? -0.821 -5.182 -0.205 1.00 97.69 86 GLY A O 1
ATOM 612 N N . ILE A 1 87 ? -0.153 -3.423 -1.438 1.00 96.62 87 ILE A N 1
ATOM 613 C CA . ILE A 1 87 ? -0.926 -2.416 -0.692 1.00 96.62 87 ILE A CA 1
ATOM 614 C C . ILE A 1 87 ? -2.432 -2.658 -0.847 1.00 96.62 87 ILE A C 1
ATOM 616 O O . ILE A 1 87 ? -3.141 -2.657 0.152 1.00 96.62 87 ILE A O 1
ATOM 620 N N . GLU A 1 88 ? -2.915 -2.888 -2.070 1.00 95.12 88 GLU A N 1
ATOM 621 C CA . GLU A 1 88 ? -4.335 -3.164 -2.348 1.00 95.12 88 GLU A CA 1
ATOM 622 C C . GLU A 1 88 ? -4.823 -4.399 -1.567 1.00 95.12 88 GLU A C 1
ATOM 624 O O . GLU A 1 88 ? -5.831 -4.320 -0.872 1.00 95.12 88 GLU A O 1
ATOM 629 N N . ILE A 1 89 ? -4.049 -5.492 -1.573 1.00 97.56 89 ILE A N 1
ATOM 630 C CA . ILE A 1 89 ? -4.353 -6.702 -0.790 1.00 97.56 89 ILE A CA 1
ATOM 631 C C . ILE A 1 89 ? -4.369 -6.400 0.714 1.00 97.56 89 ILE A C 1
ATOM 633 O O . ILE A 1 89 ? -5.260 -6.852 1.425 1.00 97.56 89 ILE A O 1
ATOM 637 N N . ALA A 1 90 ? -3.402 -5.628 1.216 1.00 95.69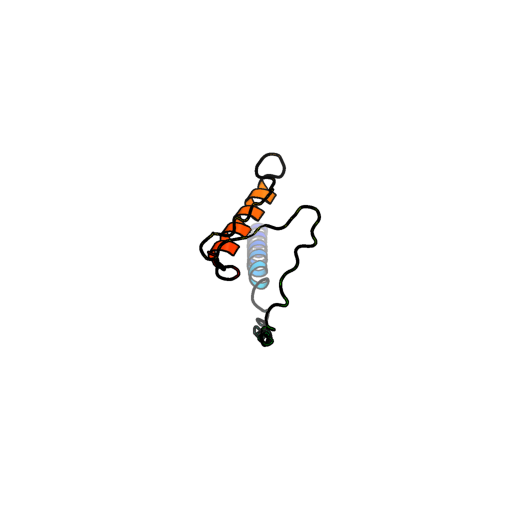 90 ALA A N 1
ATOM 638 C CA . ALA A 1 90 ? -3.343 -5.288 2.635 1.00 95.6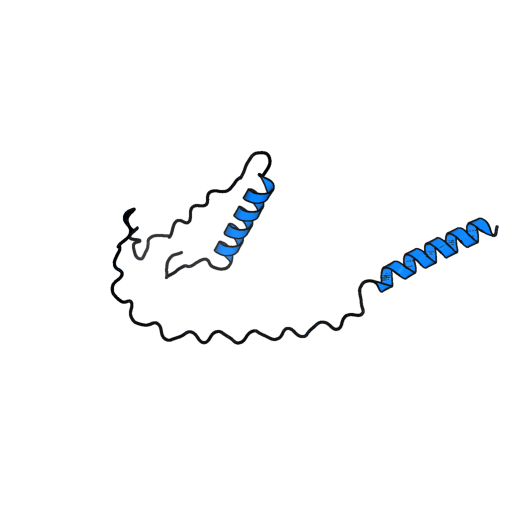9 90 ALA A CA 1
ATOM 639 C C . ALA A 1 90 ? -4.544 -4.439 3.087 1.00 95.69 90 ALA A C 1
ATOM 641 O O . ALA A 1 90 ? -5.021 -4.621 4.207 1.00 95.69 90 ALA A O 1
ATOM 642 N N . ILE A 1 91 ? -5.035 -3.538 2.229 1.00 93.69 91 ILE A N 1
ATOM 643 C CA . ILE A 1 91 ? -6.246 -2.745 2.484 1.00 93.69 91 ILE A CA 1
ATOM 644 C C . ILE A 1 91 ? -7.477 -3.655 2.519 1.00 93.69 91 ILE A C 1
ATOM 646 O O . ILE A 1 91 ? -8.289 -3.536 3.434 1.00 93.69 91 ILE A O 1
ATOM 650 N N . ASP A 1 92 ? -7.593 -4.592 1.577 1.00 95.12 92 ASP A N 1
ATOM 651 C CA . ASP A 1 92 ? -8.710 -5.542 1.545 1.00 95.12 92 ASP A CA 1
ATOM 652 C C . ASP A 1 92 ? -8.722 -6.457 2.788 1.00 95.12 92 ASP A C 1
ATOM 654 O O . ASP A 1 92 ? -9.783 -6.711 3.366 1.00 95.12 92 ASP A O 1
ATOM 658 N N . ASP A 1 93 ? -7.549 -6.905 3.248 1.00 97.25 93 ASP A N 1
ATOM 659 C CA . ASP A 1 93 ? -7.396 -7.749 4.444 1.00 97.25 93 ASP A CA 1
ATOM 660 C C . ASP A 1 93 ? -7.629 -6.979 5.761 1.00 97.25 93 ASP A C 1
ATOM 662 O O . ASP A 1 93 ? -8.047 -7.557 6.774 1.00 97.25 93 ASP A O 1
ATOM 666 N N . ARG A 1 94 ? -7.330 -5.674 5.783 1.00 95.12 94 ARG A N 1
ATOM 667 C CA . ARG A 1 94 ? -7.441 -4.785 6.952 1.00 95.12 94 ARG A CA 1
ATOM 668 C C . ARG A 1 94 ? -8.085 -3.450 6.543 1.00 95.12 94 ARG A C 1
ATOM 670 O O . ARG A 1 94 ? -7.394 -2.434 6.483 1.00 95.12 94 ARG A O 1
ATOM 677 N N . PRO A 1 95 ? -9.412 -3.422 6.336 1.00 92.44 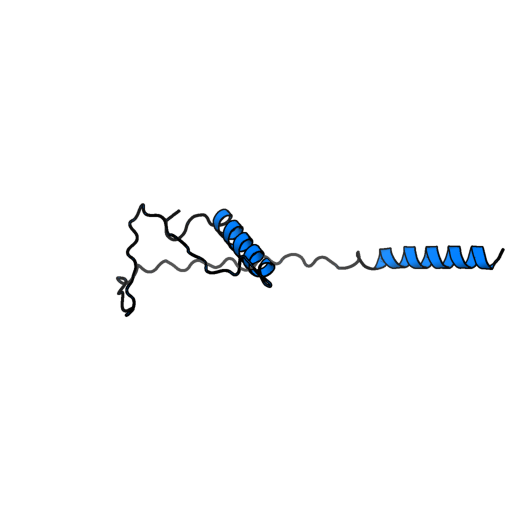95 PRO A N 1
ATOM 678 C CA . PRO A 1 95 ? -10.108 -2.257 5.788 1.00 92.44 95 PRO A CA 1
ATOM 679 C C . PRO A 1 95 ? -10.373 -1.148 6.814 1.00 92.44 95 PRO A C 1
ATOM 681 O O . PRO A 1 95 ? -11.087 -0.204 6.508 1.00 92.44 95 PRO A O 1
ATOM 684 N N . GLU A 1 96 ? -9.889 -1.283 8.050 1.00 92.56 96 GLU A N 1
ATOM 685 C CA . GLU A 1 96 ? -10.115 -0.308 9.115 1.00 92.56 96 GLU A CA 1
ATOM 686 C C . GLU A 1 96 ? -8.834 -0.095 9.924 1.00 92.56 96 GLU A C 1
ATOM 688 O O . GLU A 1 96 ? -8.166 -1.053 10.329 1.00 92.56 96 GLU A O 1
ATOM 693 N N . VAL A 1 97 ? -8.508 1.170 10.182 1.00 90.00 97 VAL A N 1
ATOM 694 C CA . VAL A 1 97 ? -7.351 1.598 10.970 1.00 90.00 97 VAL A CA 1
ATOM 695 C C . VAL A 1 97 ? -7.823 2.625 11.988 1.00 90.00 97 VAL A C 1
ATOM 697 O O . VAL A 1 97 ? -8.336 3.676 11.625 1.00 90.00 97 VAL A O 1
ATOM 700 N N . LEU A 1 98 ? -7.641 2.322 13.276 1.00 89.06 98 LEU A N 1
ATOM 701 C CA . LEU A 1 98 ? -8.007 3.211 14.389 1.00 89.06 98 LEU A CA 1
ATOM 702 C C . LEU A 1 98 ? -9.479 3.683 14.373 1.00 89.06 98 LEU A C 1
ATOM 704 O O . LEU A 1 98 ? -9.772 4.766 14.864 1.00 89.06 98 LEU A O 1
ATOM 708 N N . GLY A 1 99 ? -10.404 2.885 13.830 1.00 89.94 99 GLY A N 1
ATOM 709 C CA . GLY A 1 99 ? -11.821 3.260 13.707 1.00 89.94 99 GLY A CA 1
ATOM 710 C C . GLY A 1 99 ? -12.200 3.915 12.375 1.00 89.94 99 GLY A C 1
ATOM 711 O O . GLY A 1 99 ? -13.380 4.160 12.137 1.00 89.94 99 GLY A O 1
ATOM 712 N N . HIS A 1 100 ? -11.228 4.176 11.498 1.00 90.56 100 HIS A N 1
ATOM 713 C CA . HIS A 1 100 ? -11.441 4.801 10.194 1.00 90.56 100 HIS A CA 1
ATOM 714 C C . HIS A 1 100 ? -11.378 3.751 9.082 1.00 90.56 100 HIS A C 1
ATOM 716 O O . HIS A 1 100 ? -10.456 2.934 9.067 1.00 90.56 100 HIS A O 1
ATOM 722 N N . LYS A 1 101 ? -12.334 3.795 8.149 1.00 86.44 101 LYS A N 1
ATOM 723 C CA . LYS A 1 101 ? -12.349 2.966 6.932 1.00 86.44 101 LYS A CA 1
ATOM 724 C C . LYS A 1 101 ? -11.766 3.688 5.723 1.00 86.44 101 LYS A C 1
ATOM 726 O O . LYS A 1 101 ? -11.840 4.938 5.690 1.00 86.44 101 LYS A O 1
#

Foldseek 3Di:
DVVVVVVVVVVVVVVVVVVVPPDPDDDPDPDDPPPPPDDPDDDDPPDDFPDPVTDDDADLARADDDDDDFDCDDPCNVVRVVVVVVVVVVCVVPVDDPNHD

pLDDT: mean 82.65, std 14.15, range [54.66, 98.44]

Radius of gyration: 28.25 Å; chains: 1; bounding box: 37×74×61 Å